Protein AF-A0A1G2VGH5-F1 (afdb_monomer_lite)

Structure (mmCIF, N/CA/C/O backbone):
data_AF-A0A1G2VGH5-F1
#
_entry.id   AF-A0A1G2VGH5-F1
#
loop_
_atom_site.group_PDB
_atom_site.id
_atom_site.type_symbol
_atom_site.label_atom_id
_atom_site.label_alt_id
_atom_site.label_comp_id
_atom_site.label_asym_id
_atom_site.label_entity_id
_atom_site.label_seq_id
_atom_site.pdbx_PDB_ins_code
_atom_site.Cartn_x
_atom_site.Cartn_y
_atom_site.Cartn_z
_atom_site.occupancy
_atom_site.B_iso_or_equiv
_atom_site.auth_seq_id
_atom_site.auth_comp_id
_atom_site.auth_asym_id
_atom_site.auth_atom_id
_atom_site.pdbx_PDB_model_num
ATOM 1 N N . MET A 1 1 ? 33.402 41.286 -31.943 1.00 50.50 1 MET A N 1
ATOM 2 C CA . MET A 1 1 ? 32.328 40.446 -32.514 1.00 50.50 1 MET A CA 1
ATOM 3 C C . MET A 1 1 ? 33.073 39.257 -33.094 1.00 50.50 1 MET A C 1
ATOM 5 O O . MET A 1 1 ? 33.974 39.489 -33.877 1.00 50.50 1 MET A O 1
ATOM 9 N N . ASP A 1 2 ? 32.996 38.053 -32.545 1.00 45.25 2 ASP A N 1
ATOM 10 C CA . ASP A 1 2 ? 31.786 37.244 -32.488 1.00 45.25 2 ASP A CA 1
ATOM 11 C C . ASP A 1 2 ? 31.966 36.144 -31.421 1.00 45.25 2 ASP A C 1
ATOM 13 O O . ASP A 1 2 ? 32.975 35.442 -31.413 1.00 45.25 2 ASP A O 1
ATOM 17 N N . ARG A 1 3 ? 31.042 36.061 -30.456 1.00 51.00 3 ARG A N 1
ATOM 18 C CA . ARG A 1 3 ? 30.954 34.951 -29.498 1.00 51.00 3 ARG A CA 1
ATOM 19 C C . ARG A 1 3 ? 29.938 33.977 -30.079 1.00 51.00 3 ARG A C 1
ATOM 21 O O . ARG A 1 3 ? 28.745 34.205 -29.905 1.00 51.00 3 ARG A O 1
ATOM 28 N N . THR A 1 4 ? 30.384 32.921 -30.744 1.00 54.09 4 THR A N 1
ATOM 29 C CA . THR A 1 4 ? 29.507 31.815 -31.142 1.00 54.09 4 THR A CA 1
ATOM 30 C C . THR A 1 4 ? 29.239 30.914 -29.929 1.00 54.09 4 THR A C 1
ATOM 32 O O . THR A 1 4 ? 30.179 30.377 -29.338 1.00 54.09 4 THR A O 1
ATOM 35 N N . PRO A 1 5 ? 27.974 30.759 -29.495 1.00 51.44 5 PRO A N 1
ATOM 36 C CA . PRO A 1 5 ? 27.602 29.937 -28.354 1.00 51.44 5 PRO A CA 1
ATOM 37 C C . PRO A 1 5 ? 27.255 28.522 -28.833 1.00 51.44 5 PRO A C 1
ATOM 39 O O . PRO A 1 5 ? 26.096 28.129 -28.840 1.00 51.44 5 PRO A O 1
ATOM 42 N N . GLU A 1 6 ? 28.250 27.737 -29.238 1.00 51.66 6 GLU A N 1
ATOM 43 C CA . GLU A 1 6 ? 28.038 26.334 -29.649 1.00 51.66 6 GLU A CA 1
ATOM 44 C C . GLU A 1 6 ? 28.662 25.334 -28.663 1.00 51.66 6 GLU A C 1
ATOM 46 O O . GLU A 1 6 ? 29.186 24.291 -29.036 1.00 51.66 6 GLU A O 1
ATOM 51 N N . GLY A 1 7 ? 28.591 25.654 -27.366 1.00 47.50 7 GLY A N 1
ATOM 52 C CA . GLY A 1 7 ? 29.041 24.779 -26.274 1.00 47.50 7 GLY A CA 1
ATOM 53 C C . GLY A 1 7 ? 27.927 24.083 -25.478 1.00 47.50 7 GLY A C 1
ATOM 54 O O . GLY A 1 7 ? 28.236 23.274 -24.608 1.00 47.50 7 GLY A O 1
ATOM 55 N N . ASP A 1 8 ? 26.645 24.377 -25.734 1.00 49.94 8 ASP A N 1
ATOM 56 C CA . ASP A 1 8 ? 25.551 24.010 -24.807 1.00 49.94 8 ASP A CA 1
ATOM 57 C C . ASP A 1 8 ? 24.636 22.865 -25.294 1.00 49.94 8 ASP A C 1
ATOM 59 O O . ASP A 1 8 ? 23.818 22.337 -24.543 1.00 49.94 8 ASP A O 1
ATOM 63 N N . PHE A 1 9 ? 24.799 22.388 -26.531 1.00 50.28 9 PHE A N 1
ATOM 64 C CA . PHE A 1 9 ? 23.927 21.344 -27.096 1.00 50.28 9 PHE A CA 1
ATOM 65 C C . PHE A 1 9 ? 24.352 19.900 -26.767 1.00 50.28 9 PHE A C 1
ATOM 67 O O . PHE A 1 9 ? 23.725 18.950 -27.231 1.00 50.28 9 PHE A O 1
ATOM 74 N N . GLY A 1 10 ? 25.378 19.711 -25.928 1.00 44.41 10 GLY A N 1
ATOM 75 C CA . GLY A 1 10 ? 25.884 18.387 -25.537 1.00 44.41 10 GLY A CA 1
ATOM 76 C C . GLY A 1 10 ? 25.355 17.832 -24.207 1.00 44.41 10 GLY A C 1
ATOM 77 O O . GLY A 1 10 ? 25.549 16.652 -23.932 1.00 44.41 10 GLY A O 1
ATOM 78 N N . ARG A 1 11 ? 24.692 18.639 -23.363 1.00 47.97 11 ARG A N 1
ATOM 79 C CA . ARG A 1 11 ? 24.313 18.227 -21.987 1.00 47.97 11 ARG A CA 1
ATOM 80 C C . ARG A 1 11 ? 22.828 17.963 -21.750 1.00 47.97 11 ARG A C 1
ATOM 82 O O . ARG A 1 11 ? 22.460 17.572 -20.652 1.00 47.97 11 ARG A O 1
ATOM 89 N N . LYS A 1 12 ? 21.965 18.125 -22.757 1.00 47.47 12 LYS A N 1
ATOM 90 C CA . LYS A 1 12 ? 20.509 17.926 -22.599 1.00 47.47 12 LYS A CA 1
ATOM 91 C C . LYS A 1 12 ? 19.958 16.598 -23.127 1.00 47.47 12 LYS A C 1
ATOM 93 O O . LYS A 1 12 ? 18.765 16.352 -22.976 1.00 47.47 12 LYS A O 1
ATOM 98 N N . GLN A 1 13 ? 20.792 15.740 -23.719 1.00 44.09 13 GLN A N 1
ATOM 99 C CA . GLN A 1 13 ? 20.342 14.481 -24.340 1.00 44.09 13 GLN A CA 1
ATOM 100 C C . GLN A 1 13 ? 20.683 13.195 -23.568 1.00 44.09 13 GLN A C 1
ATOM 102 O O . GLN A 1 13 ? 20.253 12.125 -23.987 1.00 44.09 13 GLN A O 1
ATOM 107 N N . LEU A 1 14 ? 21.363 13.278 -22.419 1.00 47.06 14 LEU A N 1
ATOM 108 C CA . LEU A 1 14 ? 21.644 12.108 -21.568 1.00 47.06 14 LEU A CA 1
ATOM 109 C C . LEU A 1 14 ? 20.626 11.887 -20.431 1.00 47.06 14 LEU A C 1
ATOM 111 O O . LEU A 1 14 ? 20.621 10.819 -19.834 1.00 47.06 14 LEU A O 1
ATOM 115 N N . ASP A 1 15 ? 19.697 12.818 -20.192 1.00 47.38 15 ASP A N 1
ATOM 116 C CA . ASP A 1 15 ? 18.737 12.739 -19.071 1.00 47.38 15 ASP A CA 1
ATOM 117 C C . ASP A 1 15 ? 17.375 12.097 -19.424 1.00 47.38 15 ASP A C 1
ATOM 119 O O . ASP A 1 15 ? 16.472 12.012 -18.595 1.00 47.38 15 ASP A O 1
ATOM 123 N N . ARG A 1 16 ? 17.183 11.642 -20.672 1.00 46.62 16 ARG A N 1
ATOM 124 C CA . ARG A 1 16 ? 15.909 11.050 -21.153 1.00 46.62 16 ARG A CA 1
ATOM 125 C C . ARG A 1 16 ? 15.982 9.559 -21.501 1.00 46.62 16 ARG A C 1
ATOM 127 O O . ARG A 1 16 ? 15.095 9.049 -22.177 1.00 46.62 16 ARG A O 1
ATOM 134 N N . ARG A 1 17 ? 17.014 8.847 -21.040 1.00 43.19 17 ARG A N 1
ATOM 135 C CA . ARG A 1 17 ? 17.182 7.391 -21.238 1.00 43.19 17 ARG A CA 1
ATOM 136 C C . ARG A 1 17 ? 17.481 6.643 -19.930 1.00 43.19 17 ARG A C 1
ATOM 138 O O . ARG A 1 17 ? 18.315 5.749 -19.903 1.00 43.19 17 ARG A O 1
ATOM 145 N N . GLY A 1 18 ? 16.801 7.020 -18.846 1.00 41.47 18 GLY A N 1
ATOM 146 C CA . GLY A 1 18 ? 16.949 6.342 -17.550 1.00 41.47 18 GLY A CA 1
ATOM 147 C C . GLY A 1 18 ? 15.944 6.742 -16.467 1.00 41.47 18 GLY A C 1
ATOM 148 O O . GLY A 1 18 ? 16.207 6.510 -15.296 1.00 41.47 18 GLY A O 1
ATOM 149 N N . LYS A 1 19 ? 14.809 7.364 -16.818 1.00 45.88 19 LYS A N 1
ATOM 150 C CA . LYS A 1 19 ? 13.694 7.534 -15.876 1.00 45.88 19 LYS A CA 1
ATOM 151 C C . LYS A 1 19 ? 12.758 6.340 -16.008 1.00 45.88 19 LYS A C 1
ATOM 153 O O . LYS A 1 19 ? 11.669 6.452 -16.559 1.00 45.88 19 LYS A O 1
ATOM 158 N N . GLU A 1 20 ? 13.198 5.189 -15.521 1.00 53.03 20 GLU A N 1
ATOM 159 C CA . GLU A 1 20 ? 12.227 4.295 -14.902 1.00 53.03 20 GLU A CA 1
ATOM 160 C C . GLU A 1 20 ? 11.648 5.111 -13.743 1.00 53.03 20 GLU A C 1
ATOM 162 O O . GLU A 1 20 ? 12.397 5.553 -12.868 1.00 53.03 20 GLU A O 1
ATOM 167 N N . ASN A 1 21 ? 10.360 5.465 -13.809 1.00 62.88 21 ASN A N 1
ATOM 168 C CA . ASN A 1 21 ? 9.720 6.151 -12.692 1.00 62.88 21 ASN A CA 1
ATOM 169 C C . ASN A 1 21 ? 9.981 5.300 -11.451 1.00 62.88 21 ASN A C 1
ATOM 171 O O . ASN A 1 21 ? 9.687 4.105 -11.447 1.00 62.88 21 ASN A O 1
ATOM 175 N N . THR A 1 22 ? 10.603 5.888 -10.431 1.00 81.25 22 THR A N 1
ATOM 176 C CA . THR A 1 22 ? 10.900 5.134 -9.219 1.00 81.25 22 THR A CA 1
ATOM 177 C C . THR A 1 22 ? 9.585 4.700 -8.585 1.00 81.25 22 THR A C 1
ATOM 179 O O . THR A 1 22 ? 8.570 5.392 -8.701 1.00 81.25 22 THR A O 1
ATOM 182 N N . LEU A 1 23 ? 9.607 3.575 -7.872 1.00 85.06 23 LEU A N 1
ATOM 183 C CA . LEU A 1 23 ? 8.458 3.066 -7.124 1.00 85.06 23 LEU A CA 1
ATOM 184 C C . LEU A 1 23 ? 7.773 4.163 -6.286 1.00 85.06 23 LEU A C 1
ATOM 186 O O . LEU A 1 23 ? 6.551 4.218 -6.193 1.00 85.06 23 LEU A O 1
ATOM 190 N N . GLU A 1 24 ? 8.561 5.079 -5.714 1.00 86.31 24 GLU A N 1
ATOM 191 C CA . GLU A 1 24 ? 8.053 6.221 -4.954 1.00 86.31 24 GLU A CA 1
ATOM 192 C C . GLU A 1 24 ? 7.331 7.270 -5.810 1.00 86.31 24 GLU A C 1
ATOM 194 O O . GLU A 1 24 ? 6.325 7.821 -5.367 1.00 86.31 24 GLU A O 1
ATOM 199 N N . GLU A 1 25 ? 7.834 7.575 -7.008 1.00 87.62 25 GLU A N 1
ATOM 200 C CA . GLU A 1 25 ? 7.193 8.516 -7.937 1.00 87.62 25 GLU A CA 1
ATOM 201 C C . GLU A 1 25 ? 5.873 7.942 -8.460 1.00 87.62 25 GLU A C 1
ATOM 203 O O . GLU A 1 25 ? 4.868 8.652 -8.508 1.00 87.62 25 GLU A O 1
ATOM 208 N N . LEU A 1 26 ? 5.850 6.642 -8.769 1.00 88.88 26 LEU A N 1
ATOM 209 C CA . LEU A 1 26 ? 4.630 5.930 -9.146 1.00 88.88 26 LEU A CA 1
ATOM 210 C C . LEU A 1 26 ? 3.620 5.917 -7.991 1.00 88.88 26 LEU A C 1
ATOM 212 O O . LEU A 1 26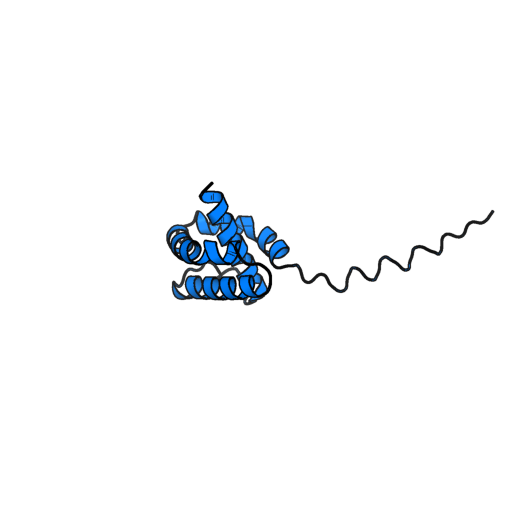 ? 2.454 6.253 -8.184 1.00 88.88 26 LEU A O 1
ATOM 216 N N . ALA A 1 27 ? 4.070 5.624 -6.767 1.00 90.06 27 ALA A N 1
ATOM 217 C CA . ALA A 1 27 ? 3.203 5.591 -5.591 1.00 90.06 27 ALA A CA 1
ATOM 218 C C . ALA A 1 27 ? 2.528 6.946 -5.322 1.00 90.06 27 ALA A C 1
ATOM 220 O O . ALA A 1 27 ? 1.351 6.984 -4.968 1.00 90.06 27 ALA A O 1
ATOM 221 N N . LYS A 1 28 ? 3.231 8.067 -5.541 1.00 90.12 28 LYS A N 1
ATOM 222 C CA . LYS A 1 28 ? 2.628 9.411 -5.454 1.00 90.12 28 LYS A CA 1
ATOM 223 C C . LYS A 1 28 ? 1.469 9.587 -6.437 1.00 90.12 28 LYS A C 1
ATOM 225 O O . LYS A 1 28 ? 0.437 10.142 -6.073 1.00 90.12 28 LYS A O 1
ATOM 230 N N . GLY A 1 29 ? 1.618 9.086 -7.665 1.00 89.69 29 GLY A N 1
ATOM 231 C CA . GLY A 1 29 ? 0.558 9.118 -8.679 1.00 89.69 29 GLY A CA 1
ATOM 232 C C . GLY A 1 29 ? -0.716 8.383 -8.250 1.00 89.69 29 GLY A C 1
ATOM 233 O O . GLY A 1 29 ? -1.812 8.734 -8.681 1.00 89.69 29 GLY A O 1
ATOM 234 N N . TYR A 1 30 ? -0.575 7.423 -7.338 1.00 91.50 30 TYR A N 1
ATOM 235 C CA . TYR A 1 30 ? -1.647 6.572 -6.845 1.00 91.50 30 TYR A CA 1
ATOM 236 C C . TYR A 1 30 ? -2.265 7.007 -5.510 1.00 91.50 30 TYR A C 1
ATOM 238 O O . TYR A 1 30 ? -3.251 6.408 -5.086 1.00 91.50 30 TYR A O 1
ATOM 246 N N . GLU A 1 31 ? -1.757 8.056 -4.851 1.00 91.19 31 GLU A N 1
ATOM 247 C CA . GLU A 1 31 ? -2.211 8.453 -3.505 1.00 91.19 31 GLU A CA 1
ATOM 248 C C . GLU A 1 31 ? -3.719 8.710 -3.421 1.00 91.19 31 GLU A C 1
ATOM 250 O O . GLU A 1 31 ? -4.362 8.304 -2.453 1.00 91.19 31 GLU A O 1
ATOM 255 N N . ARG A 1 32 ? -4.297 9.355 -4.440 1.00 90.44 32 ARG A N 1
ATOM 256 C CA . ARG A 1 32 ? -5.737 9.638 -4.471 1.00 90.44 32 ARG A CA 1
ATOM 257 C C . ARG A 1 32 ? -6.559 8.352 -4.549 1.00 90.44 32 ARG A C 1
ATOM 259 O O . ARG A 1 32 ? -7.431 8.143 -3.718 1.00 90.44 32 ARG A O 1
ATOM 266 N N . GLN A 1 33 ? -6.234 7.477 -5.497 1.00 89.75 33 GLN A N 1
ATOM 267 C CA . GLN A 1 33 ? -6.939 6.208 -5.681 1.00 89.75 33 GLN A CA 1
ATOM 268 C C . GLN A 1 33 ? -6.770 5.290 -4.459 1.00 89.75 33 GLN A C 1
ATOM 270 O O . GLN A 1 33 ? -7.716 4.630 -4.037 1.00 89.75 33 GLN A O 1
ATOM 275 N N . ALA A 1 34 ? -5.587 5.288 -3.841 1.00 90.50 34 ALA A N 1
ATOM 276 C CA . ALA A 1 34 ? -5.343 4.583 -2.590 1.00 90.50 34 ALA A CA 1
ATOM 277 C C . ALA A 1 34 ? -6.225 5.123 -1.450 1.00 90.50 34 ALA A C 1
ATOM 279 O O . ALA A 1 34 ? -6.818 4.340 -0.708 1.00 90.50 34 ALA A O 1
ATOM 280 N N . ALA A 1 35 ? -6.366 6.446 -1.329 1.00 90.44 35 ALA A N 1
ATOM 281 C CA . ALA A 1 35 ? -7.254 7.060 -0.345 1.00 90.44 35 ALA A CA 1
ATOM 282 C C . ALA A 1 35 ? -8.729 6.695 -0.587 1.00 90.44 35 ALA A C 1
ATOM 284 O O . ALA A 1 35 ? -9.426 6.351 0.367 1.00 90.44 35 ALA A O 1
ATOM 285 N N . ASP A 1 36 ? -9.182 6.700 -1.845 1.00 88.94 36 ASP A N 1
ATOM 286 C CA . ASP A 1 36 ? -10.534 6.271 -2.224 1.00 88.94 36 ASP A CA 1
ATOM 287 C C . ASP A 1 36 ? -10.786 4.798 -1.852 1.00 88.94 36 ASP A C 1
ATOM 289 O O . ASP A 1 36 ? -11.819 4.476 -1.265 1.00 88.94 36 ASP A O 1
ATOM 293 N N . VAL A 1 37 ? -9.820 3.901 -2.092 1.00 88.69 37 VAL A N 1
ATOM 294 C CA . VAL A 1 37 ? -9.911 2.487 -1.678 1.00 88.69 37 VAL A CA 1
ATOM 295 C C . VAL A 1 37 ? -10.005 2.348 -0.162 1.00 88.69 37 VAL A C 1
ATOM 297 O O . VAL A 1 37 ? -10.850 1.605 0.340 1.00 88.69 37 VAL A O 1
ATOM 300 N N . LEU A 1 38 ? -9.163 3.065 0.583 1.00 88.69 38 LEU A N 1
ATOM 301 C CA . LEU A 1 38 ? -9.196 3.037 2.043 1.00 88.69 38 LEU A CA 1
ATOM 302 C C . LEU A 1 38 ? -10.523 3.606 2.571 1.00 88.69 38 LEU A C 1
ATOM 304 O O . LEU A 1 38 ? -11.074 3.085 3.536 1.00 88.69 38 LEU A O 1
ATOM 308 N N . ALA A 1 39 ? -11.081 4.649 1.964 1.00 88.94 39 ALA A N 1
ATOM 309 C 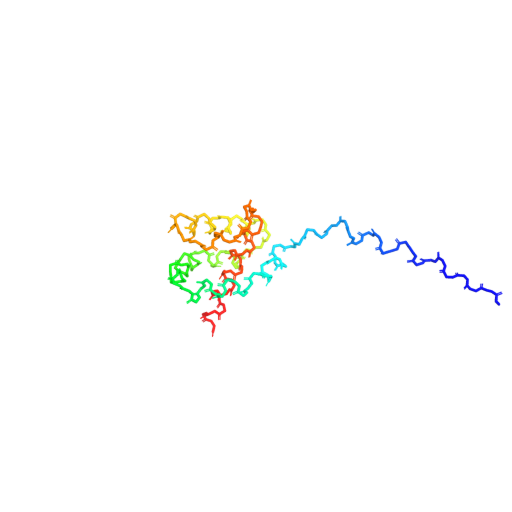CA . ALA A 1 39 ? -12.382 5.200 2.354 1.00 88.94 39 ALA A CA 1
ATOM 310 C C . ALA A 1 39 ? -13.576 4.334 1.902 1.00 88.94 39 ALA A C 1
ATOM 312 O O . ALA A 1 39 ? -14.663 4.438 2.470 1.00 88.94 39 ALA A O 1
ATOM 313 N N . GLY A 1 40 ? -13.377 3.492 0.887 1.00 84.94 40 GLY A N 1
ATOM 314 C CA . GLY A 1 40 ? -14.408 2.685 0.253 1.00 84.94 40 GLY A CA 1
ATOM 315 C C . GLY A 1 40 ? -14.835 1.444 1.040 1.00 84.94 40 GLY A C 1
ATOM 316 O O . GLY A 1 40 ? -14.358 1.141 2.135 1.00 84.94 40 GLY A O 1
ATOM 317 N N . LYS A 1 41 ? -15.752 0.685 0.432 1.00 81.31 41 LYS A N 1
ATOM 318 C CA . LYS A 1 41 ? -16.386 -0.508 1.017 1.00 81.31 41 LYS A CA 1
ATOM 319 C C . LYS A 1 41 ? -15.378 -1.586 1.439 1.00 81.31 41 LYS A C 1
ATOM 321 O O . LYS A 1 41 ? -15.553 -2.202 2.486 1.00 81.31 41 LYS A O 1
ATOM 326 N N . ASP A 1 42 ? -14.324 -1.781 0.651 1.00 79.50 42 ASP A N 1
ATOM 327 C CA . ASP A 1 42 ? -13.256 -2.755 0.917 1.00 79.50 42 ASP A CA 1
ATOM 328 C C . ASP A 1 42 ? -12.152 -2.204 1.836 1.00 79.50 42 ASP A C 1
ATOM 330 O O . ASP A 1 42 ? -11.246 -2.932 2.245 1.00 79.50 42 ASP A O 1
ATOM 334 N N . GLY A 1 43 ? -12.236 -0.925 2.209 1.00 83.88 43 GLY A N 1
ATOM 335 C CA . GLY A 1 43 ? -11.199 -0.220 2.946 1.00 83.88 43 GLY A CA 1
ATOM 336 C C . GLY A 1 43 ? -10.928 -0.787 4.336 1.00 83.88 43 GLY A C 1
ATOM 337 O O . GLY A 1 43 ? -9.785 -0.787 4.778 1.00 83.88 43 GLY A O 1
ATOM 338 N N . ALA A 1 44 ? -11.936 -1.307 5.042 1.00 85.06 44 ALA A N 1
ATOM 339 C CA . ALA A 1 44 ? -11.729 -1.929 6.355 1.00 85.06 44 ALA A CA 1
ATOM 340 C C . ALA A 1 44 ? -10.876 -3.206 6.258 1.00 85.06 44 ALA A C 1
ATOM 342 O O . ALA A 1 44 ? -9.925 -3.378 7.018 1.00 85.06 44 ALA A O 1
ATOM 343 N N . SER A 1 45 ? -11.173 -4.071 5.285 1.00 84.56 45 SER A N 1
ATOM 344 C CA . SER A 1 45 ? -10.398 -5.291 5.035 1.00 84.56 45 SER A CA 1
ATOM 345 C C . SER A 1 45 ? -9.011 -4.983 4.474 1.00 84.56 45 SER A C 1
ATOM 347 O O . SER A 1 45 ? -8.044 -5.625 4.873 1.00 84.56 45 SER A O 1
ATOM 349 N N . ALA A 1 46 ? -8.895 -3.973 3.605 1.00 86.75 46 ALA A N 1
ATOM 350 C CA . ALA A 1 46 ? -7.607 -3.510 3.105 1.00 86.75 46 ALA A CA 1
ATOM 351 C C . ALA A 1 46 ? -6.716 -3.003 4.247 1.00 86.75 46 ALA A C 1
ATOM 353 O O . ALA A 1 46 ? -5.559 -3.402 4.334 1.00 86.75 46 ALA A O 1
ATOM 354 N N . ARG A 1 47 ? -7.256 -2.175 5.154 1.00 89.25 47 ARG A N 1
ATOM 355 C CA . ARG A 1 47 ? -6.521 -1.653 6.317 1.00 89.25 47 ARG A CA 1
ATOM 356 C C . ARG A 1 47 ? -6.004 -2.759 7.236 1.00 89.25 47 ARG A C 1
ATOM 358 O O . ARG A 1 47 ? -4.873 -2.646 7.687 1.00 89.25 47 ARG A O 1
ATOM 365 N N . ASP A 1 48 ? -6.791 -3.804 7.497 1.00 89.75 48 ASP A N 1
ATOM 366 C CA . ASP A 1 48 ? -6.369 -4.930 8.347 1.00 89.75 48 ASP A CA 1
ATOM 367 C C . ASP A 1 48 ? -5.159 -5.671 7.758 1.00 89.75 48 ASP A C 1
ATOM 369 O O . ASP A 1 48 ? -4.186 -5.940 8.463 1.00 89.75 48 ASP A O 1
ATOM 373 N N . GLU A 1 49 ? -5.173 -5.939 6.449 1.00 89.81 49 GLU A N 1
ATOM 374 C CA . GLU A 1 49 ? -4.023 -6.553 5.780 1.00 89.81 49 GLU A CA 1
ATOM 375 C C . GLU A 1 49 ? -2.836 -5.586 5.727 1.00 89.81 49 GLU A C 1
ATOM 377 O O . GLU A 1 49 ? -1.736 -5.953 6.128 1.00 89.81 49 GLU A O 1
ATOM 382 N N . ILE A 1 50 ? -3.051 -4.327 5.329 1.00 92.06 50 ILE A N 1
ATOM 383 C CA . ILE A 1 50 ? -2.000 -3.300 5.298 1.00 92.06 50 ILE A CA 1
ATOM 384 C C . ILE A 1 50 ? -1.335 -3.167 6.669 1.00 92.06 50 ILE A C 1
ATOM 386 O O . ILE A 1 50 ? -0.111 -3.138 6.734 1.00 92.06 50 ILE A O 1
ATOM 390 N N . ALA A 1 51 ? -2.097 -3.156 7.763 1.00 91.81 51 ALA A N 1
ATOM 391 C CA . ALA A 1 51 ? -1.568 -3.031 9.118 1.00 91.81 51 ALA A CA 1
ATOM 392 C C . ALA A 1 51 ? -0.541 -4.121 9.465 1.00 91.81 51 ALA A C 1
ATOM 394 O O . ALA A 1 51 ? 0.422 -3.842 10.180 1.00 91.81 51 ALA A O 1
ATOM 395 N N . ARG A 1 52 ? -0.710 -5.342 8.937 1.00 90.38 52 ARG A N 1
ATOM 396 C CA . ARG A 1 52 ? 0.219 -6.460 9.168 1.00 90.38 52 ARG A CA 1
ATOM 397 C C . ARG A 1 52 ? 1.565 -6.268 8.478 1.00 90.38 52 ARG A C 1
ATOM 399 O O . ARG A 1 52 ? 2.569 -6.712 9.017 1.00 90.38 52 ARG A O 1
ATOM 406 N N . PHE A 1 53 ? 1.582 -5.611 7.318 1.00 92.06 53 PHE A N 1
ATOM 407 C CA . PHE A 1 53 ? 2.792 -5.423 6.507 1.00 92.06 53 PHE A CA 1
ATOM 408 C C . PHE A 1 53 ? 3.395 -4.017 6.624 1.00 92.06 53 PHE A C 1
ATOM 410 O O . PHE A 1 53 ? 4.571 -3.825 6.326 1.00 92.06 53 PHE A O 1
ATOM 417 N N . ALA A 1 54 ? 2.614 -3.024 7.060 1.00 91.69 54 ALA A N 1
ATOM 418 C CA . ALA A 1 54 ? 2.988 -1.613 7.029 1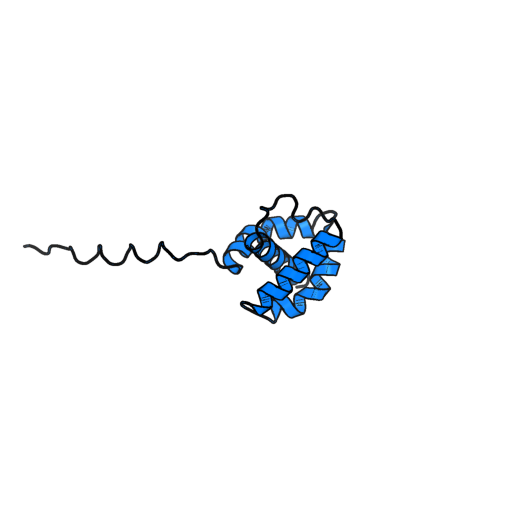.00 91.69 54 ALA A CA 1
ATOM 419 C C . ALA A 1 54 ? 4.295 -1.344 7.777 1.00 91.69 54 ALA A C 1
ATOM 421 O O . ALA A 1 54 ? 5.148 -0.620 7.272 1.00 91.69 54 ALA A O 1
ATOM 422 N N . LYS A 1 55 ? 4.482 -1.962 8.948 1.00 92.19 55 LYS A N 1
ATOM 423 C CA . LYS A 1 55 ? 5.692 -1.776 9.753 1.00 92.19 55 LYS A CA 1
ATOM 424 C C . LYS A 1 55 ? 6.956 -2.163 8.980 1.00 92.19 55 LYS A C 1
ATOM 426 O O . LYS A 1 55 ? 7.906 -1.387 8.963 1.00 92.19 55 LYS A O 1
ATOM 431 N N . ASP A 1 56 ? 6.951 -3.323 8.330 1.00 92.75 56 ASP A N 1
ATOM 432 C CA . ASP A 1 56 ? 8.122 -3.838 7.615 1.00 92.75 56 ASP A CA 1
ATOM 433 C C . ASP A 1 56 ? 8.356 -3.074 6.304 1.00 92.75 56 ASP A C 1
ATOM 435 O O . ASP A 1 56 ? 9.487 -2.710 5.986 1.00 92.75 56 ASP A O 1
ATOM 439 N N . ILE A 1 57 ? 7.283 -2.727 5.583 1.00 92.31 57 ILE A N 1
ATOM 440 C CA . ILE A 1 57 ? 7.350 -1.935 4.341 1.00 92.31 57 ILE A CA 1
ATOM 441 C C . ILE A 1 57 ? 7.908 -0.528 4.596 1.00 92.31 57 ILE A C 1
ATOM 443 O O . ILE A 1 57 ? 8.673 -0.010 3.783 1.00 92.31 57 ILE A O 1
ATOM 447 N N . LEU A 1 58 ? 7.519 0.108 5.705 1.00 90.12 58 LEU A N 1
ATOM 448 C CA . LEU A 1 58 ? 7.977 1.453 6.068 1.00 90.12 58 LEU A CA 1
ATOM 449 C C . LEU A 1 58 ? 9.388 1.449 6.673 1.00 90.12 58 LEU A C 1
ATOM 451 O O . LEU A 1 58 ? 10.108 2.440 6.547 1.00 90.12 58 LEU A O 1
ATOM 455 N N . ALA A 1 59 ? 9.793 0.347 7.313 1.00 90.56 59 ALA A N 1
ATOM 456 C CA . ALA A 1 59 ? 11.130 0.184 7.882 1.00 90.56 59 ALA A CA 1
ATOM 457 C C . ALA A 1 59 ? 12.203 -0.171 6.836 1.00 90.56 59 ALA A C 1
ATOM 459 O O . ALA A 1 59 ? 13.388 0.062 7.078 1.00 90.56 59 ALA A O 1
ATOM 460 N N . THR A 1 60 ? 11.805 -0.720 5.687 1.00 89.94 60 THR A N 1
ATOM 461 C CA . THR A 1 60 ? 12.708 -1.162 4.613 1.00 89.94 60 THR A CA 1
ATOM 462 C C . THR A 1 60 ? 12.684 -0.208 3.414 1.00 89.94 60 THR A C 1
ATOM 464 O O . THR A 1 60 ? 11.769 0.599 3.239 1.00 89.94 60 THR A O 1
ATOM 467 N N . LYS A 1 61 ? 13.722 -0.267 2.570 1.00 84.38 61 LYS A N 1
ATOM 468 C CA . LYS A 1 61 ? 13.813 0.480 1.303 1.00 84.38 61 LYS A CA 1
ATOM 469 C C . LYS A 1 61 ? 14.445 -0.387 0.219 1.00 84.38 61 LYS A C 1
ATOM 471 O O . LYS A 1 61 ? 15.186 -1.317 0.518 1.00 84.38 61 LYS A O 1
ATOM 476 N N . GLY A 1 62 ? 14.202 -0.044 -1.044 1.00 82.56 62 GLY A N 1
ATOM 477 C CA . GLY A 1 62 ? 14.825 -0.740 -2.170 1.00 82.56 62 GLY A CA 1
ATOM 478 C C . GLY A 1 62 ? 14.271 -2.163 -2.354 1.00 82.56 62 GLY A C 1
ATOM 479 O O . GLY A 1 62 ? 13.058 -2.339 -2.249 1.00 82.56 62 GLY A O 1
ATOM 480 N N . PRO A 1 63 ? 15.114 -3.171 -2.649 1.00 85.00 63 PRO A N 1
ATOM 481 C CA . PRO A 1 63 ? 14.654 -4.521 -2.991 1.00 85.00 63 PRO A CA 1
ATOM 482 C C . PRO A 1 63 ? 13.805 -5.193 -1.904 1.00 85.00 63 PRO A C 1
ATOM 484 O O . PRO A 1 63 ? 12.765 -5.761 -2.215 1.00 85.00 63 PRO A O 1
ATOM 487 N N . GLU A 1 64 ? 14.193 -5.061 -0.634 1.00 87.62 64 GLU A N 1
ATOM 488 C CA . GLU A 1 64 ? 13.471 -5.670 0.496 1.00 87.62 64 GLU A CA 1
ATOM 489 C C . GLU A 1 64 ? 12.053 -5.095 0.628 1.00 87.62 64 GLU A C 1
ATOM 491 O O . GLU A 1 64 ? 11.078 -5.825 0.807 1.00 87.62 64 GLU A O 1
ATOM 496 N N . GLN A 1 65 ? 11.909 -3.779 0.439 1.00 89.88 65 GLN A N 1
ATOM 497 C CA . GLN A 1 65 ? 10.599 -3.129 0.417 1.00 89.88 65 GLN A CA 1
ATOM 498 C C . GLN A 1 65 ? 9.729 -3.679 -0.718 1.00 89.88 65 GLN A C 1
ATOM 500 O O . GLN A 1 65 ? 8.530 -3.885 -0.535 1.00 89.88 65 GLN A O 1
ATOM 505 N N . TYR A 1 66 ? 10.324 -3.940 -1.882 1.00 88.88 66 TYR A N 1
ATOM 506 C CA . TYR A 1 66 ? 9.612 -4.493 -3.029 1.00 88.88 66 TYR A CA 1
ATOM 507 C C . TYR A 1 66 ? 9.102 -5.920 -2.767 1.00 88.88 66 TYR A C 1
ATOM 509 O O . TYR A 1 66 ? 7.975 -6.249 -3.146 1.00 88.88 66 TYR A O 1
ATOM 517 N N . GLU A 1 67 ? 9.873 -6.754 -2.065 1.00 91.38 67 GLU A N 1
ATOM 518 C CA . GLU A 1 67 ? 9.423 -8.087 -1.640 1.00 91.38 67 GLU A CA 1
ATOM 519 C C . GLU A 1 67 ? 8.230 -8.000 -0.679 1.00 91.38 67 GLU A C 1
ATOM 521 O O . GLU A 1 67 ? 7.201 -8.646 -0.897 1.00 91.38 67 GLU A O 1
ATOM 526 N N . HIS A 1 68 ? 8.311 -7.136 0.339 1.00 92.25 68 HIS A N 1
ATOM 527 C CA . HIS A 1 68 ? 7.199 -6.924 1.267 1.00 92.25 68 HIS A CA 1
ATOM 528 C C . HIS A 1 68 ? 5.944 -6.379 0.566 1.00 92.25 68 HIS A C 1
ATOM 530 O O . HIS A 1 68 ? 4.827 -6.807 0.869 1.00 92.25 68 HIS A O 1
ATOM 536 N N . LEU A 1 69 ? 6.110 -5.480 -0.407 1.00 92.62 69 LEU A N 1
ATOM 537 C CA . LEU A 1 69 ? 5.009 -4.968 -1.223 1.00 92.62 69 LEU A CA 1
ATOM 538 C C . LEU A 1 69 ? 4.390 -6.055 -2.100 1.00 92.62 69 LEU A C 1
ATOM 540 O O . LEU A 1 69 ? 3.168 -6.132 -2.196 1.00 92.62 69 LEU A O 1
ATOM 544 N N . THR A 1 70 ? 5.204 -6.933 -2.682 1.00 91.25 70 THR A N 1
ATOM 545 C CA . THR A 1 70 ? 4.717 -8.068 -3.477 1.00 91.25 70 THR A CA 1
ATOM 546 C C . THR A 1 70 ? 3.869 -9.012 -2.620 1.00 91.25 70 THR A C 1
ATOM 548 O O . THR A 1 70 ? 2.791 -9.440 -3.043 1.00 91.25 70 THR A O 1
ATOM 551 N N . HIS A 1 71 ? 4.294 -9.287 -1.382 1.00 91.88 71 HIS A N 1
ATOM 552 C CA . HIS A 1 71 ? 3.500 -10.069 -0.430 1.00 91.88 71 HIS A CA 1
ATOM 553 C C . HIS A 1 71 ? 2.181 -9.381 -0.061 1.00 91.88 71 HIS A C 1
ATOM 555 O O . HIS A 1 71 ? 1.139 -10.039 -0.042 1.00 91.88 71 HIS A O 1
ATOM 561 N N . LEU A 1 72 ? 2.195 -8.063 0.162 1.00 92.12 72 LEU A N 1
ATOM 562 C CA . LEU A 1 72 ? 0.977 -7.295 0.425 1.00 92.12 72 LEU A CA 1
ATOM 563 C C . LEU A 1 72 ? 0.007 -7.344 -0.766 1.00 92.12 72 LEU A C 1
ATOM 565 O O . LEU A 1 72 ? -1.182 -7.599 -0.578 1.00 92.12 72 LEU A O 1
ATOM 569 N N . VAL A 1 73 ? 0.501 -7.159 -1.994 1.00 90.88 73 VAL A N 1
ATOM 570 C CA . VAL A 1 73 ? -0.305 -7.283 -3.221 1.00 90.88 73 VAL A CA 1
ATOM 571 C C . VAL A 1 73 ? -0.945 -8.667 -3.302 1.00 90.88 73 VAL A C 1
ATOM 573 O O . VAL A 1 73 ? -2.133 -8.784 -3.608 1.00 90.88 73 VAL A O 1
ATOM 576 N N . HIS A 1 74 ? -0.193 -9.726 -2.994 1.00 89.25 74 HIS A N 1
ATOM 577 C CA . HIS A 1 74 ? -0.729 -11.083 -2.982 1.00 89.25 74 HIS A CA 1
ATOM 578 C C . HIS A 1 74 ? -1.824 -11.265 -1.918 1.00 89.25 74 HIS A C 1
ATOM 580 O O . HIS A 1 74 ? -2.893 -11.791 -2.230 1.00 89.25 74 HIS A O 1
ATOM 586 N N . ALA A 1 75 ? -1.609 -10.776 -0.693 1.00 88.38 75 ALA A N 1
ATOM 587 C CA . ALA A 1 75 ? -2.586 -10.858 0.395 1.00 88.38 75 ALA A CA 1
ATOM 588 C C . ALA A 1 75 ? -3.901 -10.132 0.055 1.00 88.38 75 ALA A C 1
ATOM 590 O O . ALA A 1 75 ? -4.993 -10.676 0.241 1.00 88.38 75 ALA A O 1
ATOM 591 N N . LEU A 1 76 ? -3.797 -8.930 -0.516 1.00 86.56 76 LEU A N 1
ATOM 592 C CA . LEU A 1 76 ? -4.942 -8.134 -0.955 1.00 86.56 76 LEU A CA 1
ATOM 593 C C . LEU A 1 76 ? -5.688 -8.791 -2.135 1.00 86.56 76 LEU A C 1
ATOM 595 O O . LEU A 1 76 ? -6.919 -8.775 -2.169 1.00 86.56 76 LEU A O 1
ATOM 599 N N . ASN A 1 77 ? -4.972 -9.442 -3.061 1.00 83.75 77 ASN A N 1
ATOM 600 C CA . ASN A 1 77 ? -5.580 -10.204 -4.159 1.00 83.75 77 ASN A CA 1
ATOM 601 C C . ASN A 1 77 ? -6.314 -11.468 -3.678 1.00 83.75 77 ASN A C 1
ATOM 603 O O . ASN A 1 77 ? -7.406 -11.771 -4.164 1.00 83.75 77 ASN A O 1
ATOM 607 N N . LEU A 1 78 ? -5.756 -12.206 -2.711 1.00 78.94 78 LEU A N 1
ATOM 608 C CA . LEU A 1 78 ? -6.361 -13.439 -2.186 1.00 78.94 78 LEU A CA 1
ATOM 609 C C . LEU A 1 78 ? -7.734 -13.203 -1.548 1.00 78.94 78 LEU A C 1
ATOM 611 O O . LEU A 1 78 ? -8.610 -14.068 -1.626 1.00 78.94 78 LEU A O 1
ATOM 615 N N . ARG A 1 79 ? -7.964 -12.021 -0.968 1.00 70.19 79 ARG A N 1
ATOM 616 C CA . ARG A 1 79 ? -9.276 -11.644 -0.421 1.00 70.19 79 ARG A CA 1
ATOM 617 C C . ARG A 1 79 ? -10.312 -11.268 -1.482 1.00 70.19 79 ARG A C 1
ATOM 619 O O . ARG A 1 79 ? -11.421 -10.884 -1.121 1.00 70.19 79 ARG A O 1
ATOM 626 N N . LYS A 1 80 ? -9.987 -11.422 -2.774 1.00 60.19 80 LYS A N 1
ATOM 627 C CA . LYS A 1 80 ? -10.826 -11.024 -3.917 1.00 60.19 80 LYS A CA 1
ATOM 628 C C . LYS A 1 80 ? -11.256 -9.558 -3.852 1.00 60.19 80 LYS A C 1
ATOM 630 O O . LYS A 1 80 ? -12.292 -9.195 -4.405 1.00 60.19 80 LYS A O 1
ATOM 635 N N . SER A 1 81 ? -10.489 -8.720 -3.164 1.00 62.75 81 SER A N 1
ATOM 636 C CA . SER A 1 81 ? -10.765 -7.296 -3.123 1.00 62.75 81 SER A CA 1
ATOM 637 C C . SER A 1 81 ? -10.455 -6.730 -4.507 1.00 62.75 81 SER A C 1
ATOM 639 O O . SER A 1 81 ? -9.338 -6.876 -5.002 1.00 62.75 81 SER A O 1
ATOM 641 N N . SER A 1 82 ? -11.427 -6.071 -5.141 1.00 68.19 82 SER A N 1
ATOM 642 C CA . SER A 1 82 ? -11.284 -5.451 -6.475 1.00 68.19 82 SER A CA 1
ATOM 643 C C . SER A 1 82 ? -10.357 -4.227 -6.495 1.00 68.19 82 SER A C 1
ATOM 645 O O . SER A 1 82 ? -10.394 -3.412 -7.409 1.00 68.19 82 SER A O 1
ATOM 647 N N . ILE A 1 83 ? -9.494 -4.112 -5.489 1.00 79.00 83 ILE A N 1
ATOM 648 C CA . ILE A 1 83 ? -8.583 -3.002 -5.234 1.00 79.00 83 ILE A CA 1
ATOM 649 C C . ILE A 1 83 ? -7.625 -2.783 -6.414 1.00 79.00 83 ILE A C 1
ATOM 651 O O . ILE A 1 83 ? -7.311 -1.645 -6.743 1.00 79.00 83 ILE A O 1
ATOM 655 N N . PHE A 1 84 ? -7.205 -3.864 -7.080 1.00 80.06 84 PHE A N 1
ATOM 656 C CA . PHE A 1 84 ? -6.325 -3.811 -8.253 1.00 80.06 84 PHE A CA 1
ATOM 657 C C . PHE A 1 84 ? -7.066 -4.000 -9.583 1.00 80.06 84 PHE A C 1
ATOM 659 O O . PHE A 1 84 ? -6.419 -4.131 -10.618 1.00 80.06 84 PHE A O 1
ATOM 666 N N . SER A 1 85 ? -8.403 -4.062 -9.592 1.00 73.81 85 SER A N 1
ATOM 667 C CA . SER A 1 85 ? -9.166 -4.381 -10.809 1.00 73.81 85 SER A CA 1
ATOM 668 C C . SER A 1 85 ? -9.060 -3.307 -11.894 1.00 73.81 85 SER A C 1
ATOM 670 O O . SER A 1 85 ? -9.178 -3.628 -13.071 1.00 73.81 85 SER A O 1
ATOM 672 N N . GLU A 1 86 ? -8.813 -2.056 -11.508 1.00 72.50 86 GLU A N 1
ATOM 673 C CA . GLU A 1 86 ? -8.637 -0.925 -12.431 1.00 72.50 86 GLU A CA 1
ATOM 674 C C . GLU A 1 86 ? -7.162 -0.659 -12.773 1.00 72.50 86 GLU A C 1
ATOM 676 O O . GLU A 1 86 ? -6.847 0.289 -13.489 1.00 72.50 86 GLU A O 1
ATOM 681 N N . MET A 1 87 ? -6.246 -1.487 -12.263 1.00 75.69 87 MET A N 1
ATOM 682 C CA . MET A 1 87 ? -4.814 -1.319 -12.471 1.00 75.69 87 MET A CA 1
ATOM 683 C C . MET A 1 87 ? -4.289 -2.170 -13.630 1.00 75.69 87 MET A C 1
ATOM 685 O O . MET A 1 87 ? -4.780 -3.284 -13.846 1.00 75.69 87 MET A O 1
ATOM 689 N N . PRO A 1 88 ? -3.234 -1.705 -14.325 1.00 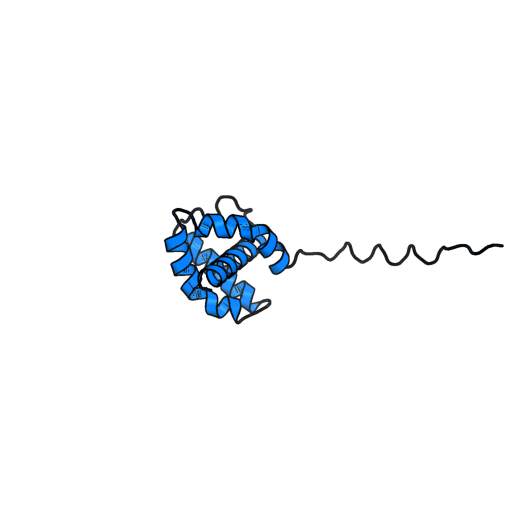75.94 88 PRO A N 1
ATOM 690 C CA . PRO A 1 88 ? -2.490 -2.541 -15.257 1.00 75.94 88 PRO A CA 1
ATOM 691 C C . PRO A 1 88 ? -2.043 -3.851 -14.594 1.00 75.94 88 PRO A C 1
ATOM 693 O O . PRO A 1 88 ? -1.735 -3.890 -13.398 1.00 75.94 88 PRO A O 1
ATOM 696 N N . ASP A 1 89 ? -1.963 -4.930 -15.376 1.00 79.06 89 ASP A N 1
ATOM 697 C CA . ASP A 1 89 ? -1.345 -6.193 -14.945 1.00 79.06 89 ASP A CA 1
ATOM 698 C C . ASP A 1 89 ? 0.188 -6.074 -14.957 1.00 79.06 89 ASP A C 1
ATOM 700 O O . ASP A 1 89 ? 0.894 -6.821 -15.622 1.00 79.06 89 ASP A O 1
ATOM 704 N N . ASP A 1 90 ? 0.696 -5.073 -14.240 1.00 85.06 90 ASP A N 1
ATOM 705 C CA . ASP A 1 90 ? 2.112 -4.772 -14.097 1.00 85.06 90 ASP A CA 1
ATOM 706 C C . ASP A 1 90 ? 2.497 -4.841 -12.614 1.00 85.06 90 ASP A C 1
ATOM 708 O O . ASP A 1 90 ? 1.870 -4.228 -11.744 1.00 85.06 90 ASP A O 1
ATOM 712 N N . ALA A 1 91 ? 3.514 -5.649 -12.307 1.00 84.19 91 ALA A N 1
ATOM 713 C CA . ALA A 1 91 ? 3.936 -5.894 -10.932 1.00 84.19 91 ALA A CA 1
ATOM 714 C C . ALA A 1 91 ? 4.525 -4.638 -10.270 1.00 84.19 91 ALA A C 1
ATOM 716 O O . ALA A 1 91 ? 4.369 -4.458 -9.059 1.00 84.19 91 ALA A O 1
ATOM 717 N N . HIS A 1 92 ? 5.160 -3.766 -11.054 1.00 86.69 92 HIS A N 1
ATOM 718 C CA . HIS A 1 92 ? 5.778 -2.540 -10.570 1.00 86.69 92 HIS A CA 1
ATOM 719 C C . HIS A 1 92 ? 4.701 -1.505 -10.223 1.00 86.69 92 HIS A C 1
ATOM 721 O O . HIS A 1 92 ? 4.713 -0.961 -9.118 1.00 86.69 92 HIS A O 1
ATOM 727 N N . GLU A 1 93 ? 3.707 -1.326 -11.096 1.00 89.31 93 GLU A N 1
ATOM 728 C CA . GLU A 1 93 ? 2.544 -0.464 -10.856 1.00 89.31 93 GLU A CA 1
ATOM 729 C C . GLU A 1 93 ? 1.760 -0.929 -9.622 1.00 89.31 93 GLU A C 1
ATOM 731 O O . GLU A 1 93 ? 1.477 -0.137 -8.723 1.00 89.31 93 GLU A O 1
ATOM 736 N N . ARG A 1 94 ? 1.463 -2.233 -9.516 1.00 89.94 94 ARG A N 1
ATOM 737 C CA . ARG A 1 94 ? 0.750 -2.802 -8.357 1.00 89.94 94 ARG A CA 1
ATOM 738 C C . ARG A 1 94 ? 1.511 -2.620 -7.051 1.00 89.94 94 ARG A C 1
ATOM 740 O O . ARG A 1 94 ? 0.900 -2.298 -6.033 1.00 89.94 94 ARG A O 1
ATOM 747 N N . SER A 1 95 ? 2.830 -2.793 -7.077 1.00 91.50 95 SER A N 1
ATOM 748 C CA . SER A 1 95 ? 3.688 -2.560 -5.911 1.00 91.50 95 SER A CA 1
ATOM 749 C C . SER A 1 95 ? 3.717 -1.079 -5.529 1.00 91.50 95 SER A C 1
ATOM 751 O O . SER A 1 95 ? 3.643 -0.750 -4.347 1.00 91.50 95 SER A O 1
ATOM 753 N N . ALA A 1 96 ? 3.751 -0.172 -6.509 1.00 92.00 96 ALA A N 1
ATOM 754 C CA . ALA A 1 96 ? 3.683 1.266 -6.268 1.00 92.00 96 ALA A CA 1
ATOM 755 C C . ALA A 1 96 ? 2.343 1.678 -5.643 1.00 92.00 96 ALA A C 1
ATOM 757 O O . ALA A 1 96 ? 2.301 2.445 -4.681 1.00 92.00 96 ALA A O 1
ATOM 758 N N . PHE A 1 97 ? 1.239 1.128 -6.136 1.00 92.38 97 PHE A N 1
ATOM 759 C CA . PHE A 1 97 ? -0.079 1.361 -5.557 1.00 92.38 97 PHE A CA 1
ATOM 760 C C . PHE A 1 97 ? -0.216 0.766 -4.153 1.00 92.38 97 PHE A C 1
ATOM 762 O O . PHE A 1 97 ? -0.743 1.420 -3.255 1.00 92.38 97 PHE A O 1
ATOM 769 N N . ALA A 1 98 ? 0.322 -0.432 -3.913 1.00 93.44 98 ALA A N 1
ATOM 770 C CA . ALA A 1 98 ? 0.387 -1.006 -2.572 1.00 93.44 98 ALA A CA 1
ATOM 771 C C . ALA A 1 98 ? 1.202 -0.121 -1.613 1.00 93.44 98 ALA A C 1
ATOM 773 O O . ALA A 1 98 ? 0.803 0.075 -0.465 1.00 93.44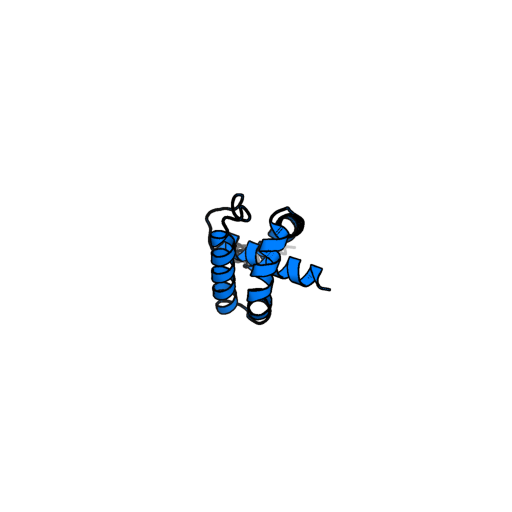 98 ALA A O 1
ATOM 774 N N . LEU A 1 99 ? 2.288 0.495 -2.088 1.00 94.25 99 LEU A N 1
ATOM 775 C CA . LEU A 1 99 ? 3.056 1.464 -1.306 1.00 94.25 99 LEU A CA 1
ATOM 776 C C . LEU A 1 99 ? 2.230 2.723 -1.003 1.00 94.25 99 LEU A C 1
ATOM 778 O O . LEU A 1 99 ? 2.270 3.231 0.119 1.00 94.25 99 LEU A O 1
ATOM 782 N N . ALA A 1 100 ? 1.445 3.205 -1.969 1.00 94.00 100 ALA A N 1
ATOM 783 C CA . ALA A 1 100 ? 0.522 4.321 -1.773 1.00 94.00 100 ALA A CA 1
ATOM 784 C C . ALA A 1 100 ? -0.559 3.995 -0.727 1.00 94.00 100 ALA A C 1
ATOM 786 O O . ALA A 1 100 ? -0.850 4.828 0.131 1.00 94.00 100 ALA A O 1
ATOM 787 N N . LEU A 1 101 ? -1.099 2.772 -0.736 1.00 93.50 101 LEU A N 1
ATOM 788 C CA . LEU A 1 101 ? -2.039 2.281 0.275 1.00 93.50 101 LEU A CA 1
ATOM 789 C C . LEU A 1 101 ? -1.421 2.251 1.676 1.00 93.50 101 LEU A C 1
ATOM 791 O O . LEU A 1 101 ? -2.046 2.720 2.625 1.00 93.50 101 LEU A O 1
ATOM 795 N N . VAL A 1 102 ? -0.190 1.749 1.814 1.00 94.62 102 VAL A N 1
ATOM 796 C CA . VAL A 1 102 ? 0.529 1.724 3.100 1.00 94.62 102 VAL A CA 1
ATOM 797 C C . VAL A 1 102 ? 0.738 3.140 3.632 1.00 94.62 102 VAL A C 1
ATOM 799 O O . VAL A 1 102 ? 0.445 3.409 4.795 1.00 94.62 102 VAL A O 1
ATOM 802 N N . ARG A 1 103 ? 1.175 4.071 2.777 1.00 92.88 103 ARG A N 1
ATOM 803 C CA . ARG A 1 103 ? 1.361 5.482 3.152 1.00 92.88 103 ARG A CA 1
ATOM 804 C C . ARG A 1 103 ? 0.045 6.171 3.500 1.00 92.88 103 ARG A C 1
ATOM 806 O O . ARG A 1 103 ? -0.010 6.940 4.453 1.00 92.88 103 ARG A O 1
ATOM 813 N N . GLY A 1 104 ? -1.016 5.906 2.741 1.00 91.31 104 GLY A N 1
ATOM 814 C CA . GLY A 1 104 ? -2.354 6.422 3.027 1.00 91.31 104 GLY A CA 1
ATOM 815 C C . GLY A 1 104 ? -2.898 5.902 4.358 1.00 91.31 104 GLY A C 1
ATOM 816 O O . GLY A 1 104 ? -3.498 6.660 5.117 1.00 91.31 104 GLY A O 1
ATOM 817 N N . TYR A 1 105 ? -2.634 4.633 4.673 1.00 91.88 105 TYR A N 1
ATOM 818 C CA . TYR A 1 105 ? -2.959 4.045 5.967 1.00 91.88 105 TYR A CA 1
ATOM 819 C C . TYR A 1 105 ? -2.168 4.695 7.106 1.00 91.88 105 TYR A C 1
ATOM 821 O O . TYR A 1 105 ? -2.781 5.108 8.085 1.00 91.88 105 TYR A O 1
ATOM 829 N N . GLU A 1 106 ? -0.848 4.852 6.964 1.00 91.25 106 GLU A N 1
ATOM 830 C CA . GLU A 1 106 ? -0.003 5.523 7.963 1.00 91.25 106 GLU A CA 1
ATOM 831 C C . GLU A 1 106 ? -0.513 6.941 8.262 1.00 91.25 106 GLU A C 1
ATOM 833 O O . GLU A 1 106 ? -0.735 7.283 9.421 1.00 91.25 106 GLU A O 1
ATOM 838 N N . LYS A 1 107 ? -0.805 7.728 7.218 1.00 88.50 107 LYS A N 1
ATOM 839 C CA . LYS A 1 107 ? -1.377 9.079 7.345 1.00 88.50 107 LYS A CA 1
ATOM 840 C C . LYS A 1 107 ? -2.728 9.095 8.063 1.00 88.50 107 LYS A C 1
ATOM 842 O O . LYS A 1 107 ? -3.054 10.080 8.705 1.00 88.50 107 LYS A O 1
ATOM 847 N N . SER A 1 108 ? -3.526 8.034 7.941 1.00 83.50 108 SER A N 1
ATOM 848 C CA . SER A 1 108 ? -4.826 7.918 8.614 1.00 83.50 108 SER A CA 1
ATOM 849 C C . SER A 1 108 ? -4.711 7.588 10.108 1.00 83.50 108 SER A C 1
ATOM 851 O O . SER A 1 108 ? -5.728 7.640 10.799 1.00 83.50 108 SER A O 1
ATOM 853 N N . 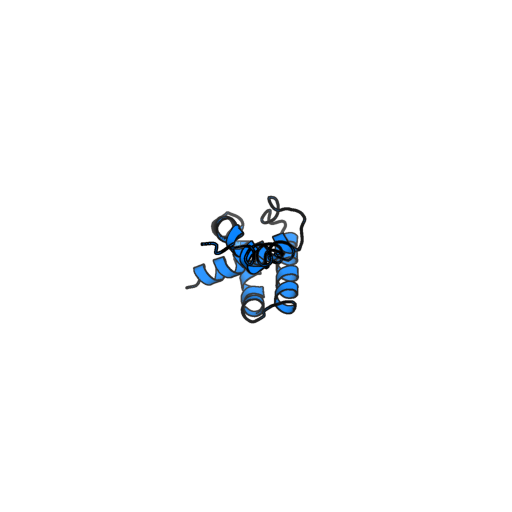LEU A 1 109 ? -3.532 7.180 10.587 1.00 83.19 109 LEU A N 1
ATOM 854 C CA . LEU A 1 109 ? -3.272 6.881 11.999 1.00 83.19 109 LEU A CA 1
ATOM 855 C C . LEU A 1 109 ? -2.666 8.065 12.769 1.00 83.19 109 LEU A C 1
ATOM 857 O O . LEU A 1 109 ? -2.610 8.003 13.998 1.00 83.19 109 LEU A O 1
ATOM 861 N N . GLN A 1 110 ? -2.177 9.086 12.059 1.00 72.62 110 GLN A N 1
ATOM 862 C CA . GLN A 1 110 ? -1.624 10.325 12.618 1.00 72.62 110 GLN A CA 1
ATOM 863 C C . GLN A 1 110 ? -2.726 11.351 12.886 1.00 72.62 110 GLN A C 1
ATOM 865 O O . GLN A 1 110 ? -2.591 12.075 13.898 1.00 72.62 110 GLN A O 1
#

Secondary structure (DSSP, 8-state):
------SSTTSSSSTTS-----HHHHHHHTHHHHHHHHHSTTHHHHHHHHHHHHHHHHH--THHHHHHHHHHHHHHHHTT-GGGTTS-S-HHHHHHHHHHHHHHHHHHH-

Sequence (110 aa):
MDRTPEGDFGRKQLDRRGKENTLEELAKGYERQAADVLAGKDGASARDEIARFAKDILATKGPEQYEHLTHLVHALNLRKSSIFSEMPDDAHERSAFALALVRGYEKSLQ

Foldseek 3Di:
DDDDPPPPPPPPPPPPPDPPPPLQNLLVVQLVLLLCCCVDPCNVVLLVLLVVLLVVLVVDDDPSNLVSLLVSLVVCVVVVPCSCVPPPPDSSSSSSNSVSNSVSSVVVVD

Radius of gyration: 19.2 Å; chains: 1; bounding box: 49×54×45 Å

pLDDT: mean 79.48, std 16.3, range [41.47, 94.62]